Protein AF-X1TY17-F1 (afdb_monomer)

Sequence (144 aa):
PIELSKDEFKNLIGASKYQAHLNYFYGILVERFLILAVTEEIRKEKRVSGLNNDNGVVVDAYQRIYGATQFALLKQFRKERHYPQLRSISLSQLNEFTYWLFKYRIKGRDKSCVASDTKKALTKLHGLLKLKAKSLHFSPSESQ

Nearest PDB structures (foldseek):
  3k1s-assembly1_A  TM=2.821E-01  e=4.220E+00  Bacillus anthracis

Mean predicted aligned error: 7.1 Å

Foldseek 3Di:
DDDDDPVRVCVVCDVVVSVVVCLLVLQLQLLVLLLVLQLVVQCVVCVVVVNNDSPCSSQVSCCVQQVHGPLVLLVVVCVVVVHDPDPDDDPVRVSVSSSVVSVSSVVPDDPVVNVVSSVSSVVSVVVVVVVVVVVVVPDPDPDD

Radius of gyration: 18.68 Å; Cα contacts (8 Å, |Δi|>4): 80; chains: 1; bounding box: 44×49×46 Å

Solvent-accessible surface area (backbone atoms only — not comparable to full-atom values): 8155 Å² total; per-residue (Å²): 132,86,90,66,55,73,64,57,52,35,66,75,62,31,69,69,54,41,50,53,48,50,52,48,52,48,32,30,50,44,41,53,28,31,52,51,48,44,26,52,51,51,49,49,52,34,47,76,70,70,44,84,66,73,77,58,33,64,46,52,27,31,31,73,76,69,74,40,43,59,67,61,53,49,52,49,52,27,62,76,68,73,46,82,93,60,96,72,78,52,72,65,56,48,49,51,50,37,32,46,49,36,52,49,51,60,73,74,48,55,71,68,58,51,50,53,48,48,50,49,6,50,54,45,48,52,53,52,52,54,51,52,55,54,55,63,72,67,61,75,83,89,80,130

Structure (mmCIF, N/CA/C/O backbone):
data_AF-X1TY17-F1
#
_entry.id   AF-X1TY17-F1
#
loop_
_atom_site.group_PDB
_atom_site.id
_atom_site.type_symbol
_atom_site.label_atom_id
_atom_site.label_alt_id
_atom_site.label_comp_id
_atom_site.label_asym_id
_atom_site.label_entity_id
_atom_site.label_seq_id
_atom_site.pdbx_PDB_ins_code
_atom_site.Cartn_x
_atom_site.Cartn_y
_atom_site.Cartn_z
_atom_site.occupancy
_atom_site.B_iso_or_equiv
_atom_site.auth_seq_id
_atom_site.auth_comp_id
_atom_site.auth_asym_id
_atom_site.auth_atom_id
_atom_site.pdbx_PDB_model_num
ATOM 1 N N . PRO A 1 1 ? -6.082 17.604 18.163 1.00 52.56 1 PRO A N 1
ATOM 2 C CA . PRO A 1 1 ? -6.132 16.129 18.323 1.00 52.56 1 PRO A CA 1
ATOM 3 C C . PRO A 1 1 ? -5.980 15.792 19.803 1.00 52.56 1 PRO A C 1
ATOM 5 O O . PRO A 1 1 ? -5.154 16.427 20.444 1.00 52.56 1 PRO A O 1
ATOM 8 N N . ILE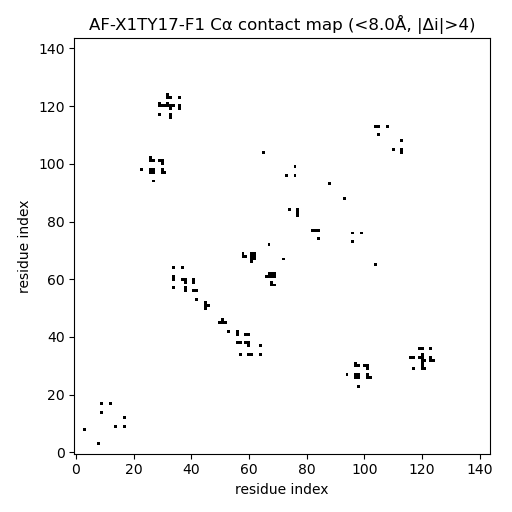 A 1 2 ? -6.793 14.886 20.348 1.00 60.75 2 ILE A N 1
ATOM 9 C CA . ILE A 1 2 ? -6.671 14.474 21.754 1.00 60.75 2 ILE A CA 1
ATOM 10 C C . ILE A 1 2 ? -5.529 13.460 21.825 1.00 60.75 2 ILE A C 1
ATOM 12 O O . ILE A 1 2 ? -5.557 12.458 21.106 1.00 60.75 2 ILE A O 1
ATOM 16 N N . GLU A 1 3 ? -4.514 13.738 22.636 1.00 63.31 3 GLU A N 1
ATOM 17 C CA . GLU A 1 3 ? -3.447 12.781 22.914 1.00 63.31 3 GLU A CA 1
ATOM 18 C C . GLU A 1 3 ? -3.989 11.730 23.884 1.00 63.31 3 GLU A C 1
ATOM 20 O O . GLU A 1 3 ? -4.181 11.996 25.064 1.00 63.31 3 GLU A O 1
ATOM 25 N N . LEU A 1 4 ? -4.312 10.552 23.353 1.00 74.81 4 LEU A N 1
ATOM 26 C CA . LEU A 1 4 ? -4.712 9.385 24.135 1.00 74.81 4 LEU A CA 1
ATOM 27 C C . LEU A 1 4 ? -3.562 8.386 24.147 1.00 74.81 4 LEU A C 1
ATOM 29 O O . LEU A 1 4 ? -2.950 8.123 23.103 1.00 74.81 4 LEU A O 1
ATOM 33 N N . SER A 1 5 ? -3.296 7.779 25.301 1.00 78.50 5 SER A N 1
ATOM 34 C CA . SER A 1 5 ? -2.386 6.639 25.355 1.00 78.50 5 SER A CA 1
ATOM 35 C C . SER A 1 5 ? -2.972 5.448 24.583 1.00 78.50 5 SER A C 1
ATOM 37 O O . SER A 1 5 ? -4.182 5.333 24.354 1.00 78.50 5 SER A O 1
ATOM 39 N N . LYS A 1 6 ? -2.105 4.523 24.154 1.00 73.94 6 LYS A N 1
ATOM 40 C CA . LYS A 1 6 ? -2.533 3.323 23.412 1.00 73.94 6 LYS A CA 1
ATOM 41 C C . LYS A 1 6 ? -3.513 2.470 24.219 1.00 73.94 6 LYS A C 1
ATOM 43 O O . LYS A 1 6 ? -4.443 1.913 23.635 1.00 73.94 6 LYS A O 1
ATOM 48 N N . ASP A 1 7 ? -3.298 2.383 25.528 1.00 77.56 7 ASP A N 1
ATOM 49 C CA . ASP A 1 7 ? -4.101 1.561 26.429 1.00 77.56 7 ASP A CA 1
ATOM 50 C C . ASP A 1 7 ? -5.469 2.195 26.690 1.00 77.56 7 ASP A C 1
ATOM 52 O O . ASP A 1 7 ? -6.483 1.504 26.611 1.00 77.56 7 ASP A O 1
ATOM 56 N N . GLU A 1 8 ? -5.532 3.517 26.865 1.00 80.12 8 GLU A N 1
ATOM 57 C CA . GLU A 1 8 ? -6.802 4.249 26.952 1.00 80.12 8 GLU A CA 1
ATOM 58 C C . GLU A 1 8 ? -7.611 4.113 25.662 1.00 80.12 8 GLU A C 1
ATOM 60 O O . GLU A 1 8 ? -8.794 3.776 25.701 1.00 80.12 8 GLU A O 1
ATOM 65 N N . PHE A 1 9 ? -6.974 4.288 24.500 1.00 80.50 9 PHE A N 1
ATOM 66 C CA . PHE A 1 9 ? -7.653 4.130 23.216 1.00 80.50 9 PHE A CA 1
ATOM 67 C C . PHE A 1 9 ? -8.196 2.707 23.025 1.00 80.50 9 PHE A C 1
ATOM 69 O O . PHE A 1 9 ? -9.340 2.529 22.601 1.00 80.50 9 PHE A O 1
ATOM 76 N N . LYS A 1 10 ? -7.405 1.685 23.377 1.00 81.75 10 LYS A N 1
ATOM 77 C CA . LYS A 1 10 ? -7.816 0.275 23.320 1.00 81.75 10 LYS A CA 1
ATOM 78 C C . LYS A 1 10 ? -8.994 -0.014 24.253 1.00 81.75 10 LYS A C 1
ATOM 80 O O . LYS A 1 10 ? -9.924 -0.706 23.837 1.00 81.75 10 LYS A O 1
ATOM 85 N N . ASN A 1 11 ? -8.969 0.516 25.475 1.00 85.00 11 ASN A N 1
ATOM 86 C CA . ASN A 1 11 ? -10.035 0.326 26.458 1.00 85.00 11 ASN A CA 1
ATOM 87 C C . ASN A 1 11 ? -11.342 1.001 26.017 1.00 85.00 11 ASN A C 1
ATOM 89 O O . ASN A 1 11 ? -12.408 0.413 26.176 1.00 85.00 11 ASN A O 1
ATOM 93 N N . LEU A 1 12 ? -11.265 2.177 25.386 1.00 85.94 12 LEU A N 1
ATOM 94 C CA . LEU A 1 12 ? -12.437 2.920 24.909 1.00 85.94 12 LEU A CA 1
ATOM 95 C C . LEU A 1 12 ? -13.161 2.240 23.738 1.00 85.94 12 LEU A C 1
ATOM 97 O O . LEU A 1 12 ? -14.389 2.245 23.684 1.00 85.94 12 LEU A O 1
ATOM 101 N N . ILE A 1 13 ? -12.428 1.663 22.781 1.00 84.19 13 ILE A N 1
ATOM 102 C CA . ILE A 1 13 ? -13.043 1.053 21.586 1.00 84.19 13 ILE A CA 1
ATOM 103 C C . ILE A 1 13 ? -13.271 -0.457 21.725 1.00 84.19 13 ILE A C 1
ATOM 105 O O . ILE A 1 13 ? -14.043 -1.040 20.959 1.00 84.19 13 ILE A O 1
ATOM 109 N N . GLY A 1 14 ? -12.613 -1.090 22.695 1.00 87.50 14 GLY A N 1
ATOM 110 C CA . GLY A 1 14 ? -12.646 -2.529 22.925 1.00 87.50 14 GLY A CA 1
ATOM 111 C C . GLY A 1 14 ? -11.694 -3.319 22.018 1.00 87.50 14 GLY A C 1
ATOM 112 O O . GLY A 1 14 ? -11.340 -2.910 20.908 1.00 87.50 14 GLY A O 1
ATOM 113 N N . ALA A 1 15 ? -11.297 -4.508 22.484 1.00 85.81 15 ALA A N 1
ATOM 114 C CA . ALA A 1 15 ? -10.248 -5.320 21.859 1.00 85.81 15 ALA A CA 1
ATOM 115 C C . ALA A 1 15 ? -10.521 -5.673 20.384 1.00 85.81 15 ALA A C 1
ATOM 117 O O . ALA A 1 15 ? -9.617 -5.586 19.554 1.00 85.81 15 ALA A O 1
ATOM 118 N N . SER A 1 16 ? -11.767 -6.015 20.037 1.00 84.94 16 SER A N 1
ATOM 119 C CA . SER A 1 16 ? -12.143 -6.387 18.665 1.00 84.94 16 SER A CA 1
ATOM 120 C C . SER A 1 16 ? -12.018 -5.211 17.683 1.00 84.94 16 SER A C 1
ATOM 122 O O . SER A 1 16 ? -11.377 -5.337 16.636 1.00 84.94 16 SER A O 1
ATOM 124 N N . LYS A 1 17 ? -12.552 -4.031 18.036 1.00 86.81 17 LYS A N 1
ATOM 125 C CA . LYS A 1 17 ? -12.446 -2.830 17.188 1.00 86.81 17 LYS A CA 1
ATOM 126 C C . LYS A 1 17 ? -11.003 -2.345 17.090 1.00 86.81 17 LYS A C 1
ATOM 128 O O . LYS A 1 17 ? -10.584 -1.909 16.020 1.00 86.81 17 LYS A O 1
ATOM 133 N N . TYR A 1 18 ? -10.230 -2.478 18.167 1.00 88.19 18 TYR A N 1
ATOM 134 C CA . TYR A 1 18 ? -8.804 -2.164 18.165 1.00 88.19 18 TYR A CA 1
ATOM 135 C C . TYR A 1 18 ? -8.014 -3.069 17.217 1.00 88.19 18 TYR A C 1
ATOM 137 O O . TYR A 1 18 ? -7.236 -2.571 16.406 1.00 88.19 18 TYR A O 1
ATOM 145 N N . GLN A 1 19 ? -8.265 -4.378 17.231 1.00 88.81 19 GLN A N 1
ATOM 146 C CA . GLN A 1 19 ? -7.633 -5.303 16.290 1.00 88.81 19 GLN A CA 1
ATOM 147 C C . GLN A 1 19 ? -8.000 -4.977 14.835 1.00 88.81 19 GLN A C 1
ATOM 149 O O . GLN A 1 19 ? -7.124 -4.934 13.972 1.00 88.81 19 GLN A O 1
ATOM 154 N N . ALA A 1 20 ? -9.275 -4.694 14.553 1.00 90.06 20 ALA A N 1
ATOM 155 C CA . ALA A 1 20 ? -9.710 -4.283 13.219 1.00 90.06 20 ALA A CA 1
ATOM 156 C C . ALA A 1 20 ? -9.030 -2.978 12.769 1.00 90.06 20 ALA A C 1
ATOM 158 O O . ALA A 1 20 ? -8.576 -2.878 11.627 1.00 90.06 20 ALA A O 1
ATOM 159 N N . HIS A 1 21 ? -8.902 -2.007 13.676 1.00 90.69 21 HIS A N 1
ATOM 160 C CA . HIS A 1 21 ? -8.193 -0.756 13.428 1.00 90.69 21 HIS A CA 1
ATOM 161 C C . HIS A 1 21 ? -6.708 -0.988 13.117 1.00 90.69 21 HIS A C 1
ATOM 163 O O . HIS A 1 21 ? -6.202 -0.458 12.129 1.00 90.69 21 HIS A O 1
ATOM 169 N N . LEU A 1 22 ? -6.020 -1.822 13.904 1.00 91.50 22 LEU A N 1
ATOM 170 C CA . LEU A 1 22 ? -4.621 -2.172 13.653 1.00 91.50 22 LEU A CA 1
ATOM 171 C C . LEU A 1 22 ? -4.442 -2.875 12.309 1.00 91.50 22 LEU A C 1
ATOM 173 O O . LEU A 1 22 ? -3.530 -2.527 11.565 1.00 91.50 22 LEU A O 1
ATOM 177 N N . ASN A 1 23 ? -5.329 -3.807 11.959 1.00 93.56 23 ASN A N 1
ATOM 178 C CA . ASN A 1 23 ? -5.288 -4.491 10.667 1.00 93.56 23 ASN A CA 1
ATOM 179 C C . ASN A 1 23 ? -5.483 -3.513 9.500 1.00 93.56 23 ASN A C 1
ATOM 181 O O . ASN A 1 23 ? -4.795 -3.610 8.482 1.00 93.56 23 ASN A O 1
ATOM 185 N N . TYR A 1 24 ? -6.405 -2.560 9.649 1.00 94.88 24 TYR A N 1
ATOM 186 C CA . TYR A 1 24 ? -6.640 -1.504 8.667 1.00 94.88 24 TYR A CA 1
ATOM 187 C C . TYR A 1 24 ? -5.407 -0.615 8.489 1.00 94.88 24 TYR A C 1
ATOM 189 O O . TYR A 1 24 ? -4.927 -0.423 7.370 1.00 94.88 24 TYR A O 1
ATOM 197 N N . PHE A 1 25 ? -4.855 -0.127 9.600 1.00 94.88 25 PHE A N 1
ATOM 198 C CA . PHE A 1 25 ? -3.675 0.727 9.596 1.00 94.88 25 PHE A CA 1
ATOM 199 C C . PHE A 1 25 ? -2.446 0.005 9.035 1.00 94.88 25 PHE A C 1
ATOM 201 O O . PHE A 1 25 ? -1.760 0.548 8.171 1.00 94.88 25 PHE A O 1
ATOM 208 N N . TYR A 1 26 ? -2.207 -1.238 9.462 1.00 95.50 26 TYR A N 1
ATOM 209 C CA . TYR A 1 26 ? -1.136 -2.088 8.947 1.00 95.50 26 TYR A CA 1
ATOM 210 C C . TYR A 1 26 ? -1.247 -2.267 7.433 1.00 95.50 26 TYR A C 1
ATOM 212 O O . TYR A 1 26 ? -0.276 -2.024 6.719 1.00 95.50 26 TYR A O 1
ATOM 220 N N . GLY A 1 27 ? -2.436 -2.624 6.936 1.00 96.44 27 GLY A N 1
ATOM 221 C CA . GLY A 1 27 ? -2.662 -2.818 5.507 1.00 96.44 27 GLY A CA 1
ATOM 222 C C . GLY A 1 27 ? -2.368 -1.557 4.697 1.00 96.44 27 GLY A C 1
ATOM 223 O O . GLY A 1 27 ? -1.647 -1.620 3.706 1.00 96.44 27 GLY A O 1
ATOM 224 N N . ILE A 1 28 ? -2.846 -0.394 5.154 1.00 97.12 28 ILE A N 1
ATOM 225 C CA . ILE A 1 28 ? -2.550 0.895 4.506 1.00 97.12 28 ILE A CA 1
ATOM 226 C C . ILE A 1 28 ? -1.051 1.172 4.489 1.00 97.12 28 ILE A C 1
ATOM 228 O O . ILE A 1 28 ? -0.505 1.590 3.468 1.00 97.12 28 ILE A O 1
ATOM 232 N N . LEU A 1 29 ? -0.398 0.987 5.633 1.00 96.75 29 LEU A N 1
ATOM 233 C CA . LEU A 1 29 ? 0.998 1.339 5.809 1.00 96.75 29 LEU A CA 1
ATOM 234 C C . LEU A 1 29 ? 1.882 0.475 4.908 1.00 96.75 29 LEU A C 1
ATOM 236 O O . LEU A 1 29 ? 2.658 1.013 4.119 1.00 96.75 29 LEU A O 1
ATOM 240 N N . VAL A 1 30 ? 1.703 -0.846 4.955 1.00 97.50 30 VAL A N 1
ATOM 241 C CA . VAL A 1 30 ? 2.419 -1.790 4.087 1.00 97.50 30 VAL A CA 1
ATOM 242 C C . VAL A 1 30 ? 2.218 -1.438 2.618 1.00 97.50 30 VAL A C 1
ATOM 244 O O . VAL A 1 30 ? 3.196 -1.355 1.879 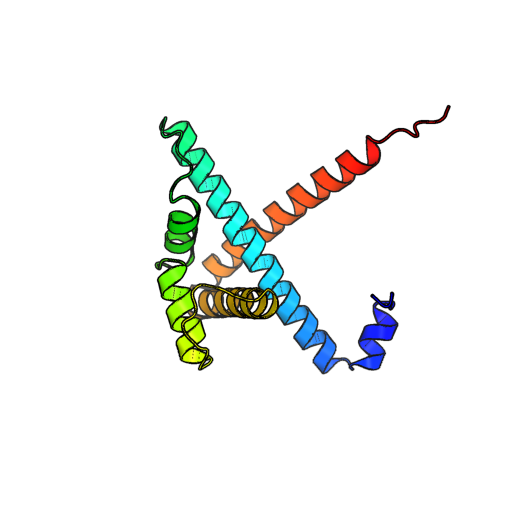1.00 97.50 30 VAL A O 1
ATOM 247 N N . GLU A 1 31 ? 0.986 -1.172 2.190 1.00 97.69 31 GLU A N 1
ATOM 248 C CA . GLU A 1 31 ? 0.712 -0.927 0.775 1.00 97.69 31 GLU A CA 1
ATOM 249 C C . GLU A 1 31 ? 1.347 0.379 0.274 1.00 97.69 31 GLU A C 1
ATOM 251 O O . GLU A 1 31 ? 1.928 0.417 -0.810 1.00 97.69 31 GLU A O 1
ATOM 256 N N . ARG A 1 32 ? 1.336 1.440 1.092 1.00 97.38 32 ARG A N 1
ATOM 257 C CA . ARG A 1 32 ? 2.018 2.705 0.764 1.00 97.38 32 ARG A CA 1
ATOM 258 C C . ARG A 1 32 ? 3.516 2.521 0.587 1.00 97.38 32 ARG A C 1
ATOM 260 O O . ARG A 1 32 ? 4.082 3.025 -0.383 1.00 97.38 32 ARG A O 1
ATOM 267 N N . PHE A 1 33 ? 4.161 1.818 1.517 1.00 98.06 33 PHE A N 1
ATOM 268 C CA . PHE A 1 33 ? 5.604 1.600 1.442 1.00 98.06 33 PHE A CA 1
ATOM 269 C C . PHE A 1 33 ? 5.989 0.619 0.338 1.00 98.06 33 PHE A C 1
ATOM 271 O O . PHE A 1 33 ? 7.065 0.777 -0.235 1.00 98.06 33 PHE A O 1
ATOM 278 N N . LEU A 1 34 ? 5.118 -0.330 -0.013 1.00 97.94 34 LEU A N 1
ATOM 279 C CA . LEU A 1 34 ? 5.307 -1.180 -1.185 1.00 97.94 34 LEU A CA 1
ATOM 280 C C . LEU A 1 34 ? 5.307 -0.351 -2.472 1.00 97.94 34 LEU A C 1
ATOM 282 O O . LEU A 1 34 ? 6.269 -0.415 -3.236 1.00 97.94 34 LEU A O 1
ATOM 286 N N . ILE A 1 35 ? 4.264 0.462 -2.684 1.00 97.50 35 ILE A N 1
ATOM 287 C CA . ILE A 1 35 ? 4.157 1.338 -3.859 1.00 97.50 35 ILE A CA 1
ATOM 288 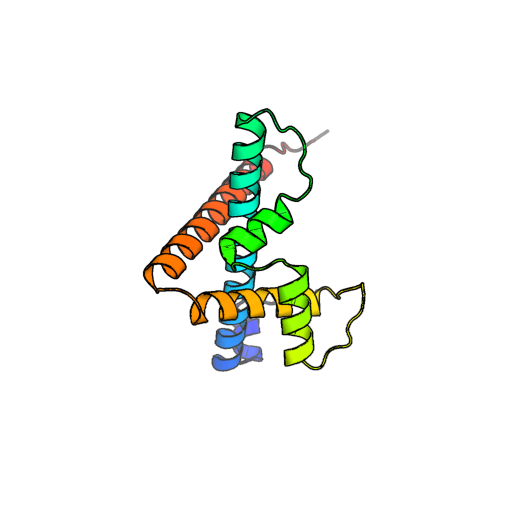C C . ILE A 1 35 ? 5.372 2.263 -3.936 1.00 97.50 35 ILE A C 1
ATOM 290 O O . ILE A 1 35 ? 5.975 2.390 -5.000 1.00 97.50 35 ILE A O 1
ATOM 294 N N . LEU A 1 36 ? 5.780 2.865 -2.814 1.00 97.38 36 LEU A N 1
ATOM 295 C CA . LEU A 1 36 ? 6.971 3.712 -2.756 1.00 97.38 36 LEU A CA 1
ATOM 296 C C . LEU A 1 36 ? 8.249 2.948 -3.131 1.00 97.38 36 LEU A C 1
ATOM 298 O O . LEU A 1 36 ? 9.031 3.440 -3.941 1.00 97.38 36 LEU A O 1
ATOM 302 N N . ALA A 1 37 ? 8.466 1.761 -2.559 1.00 97.81 37 ALA A N 1
ATOM 303 C CA . ALA A 1 37 ? 9.653 0.954 -2.829 1.00 97.81 37 ALA A CA 1
ATOM 304 C C . ALA A 1 37 ? 9.764 0.602 -4.318 1.00 97.81 37 ALA A C 1
ATOM 306 O O . ALA A 1 37 ? 10.813 0.807 -4.924 1.00 97.81 37 ALA A O 1
ATOM 307 N N . VAL A 1 38 ? 8.665 0.151 -4.923 1.00 97.25 38 VAL A N 1
ATOM 308 C CA . VAL A 1 38 ? 8.626 -0.212 -6.346 1.00 97.25 38 VAL A CA 1
ATOM 309 C C . VAL A 1 38 ? 8.763 1.017 -7.249 1.00 97.25 38 VAL A C 1
ATOM 311 O O . VAL A 1 38 ? 9.470 0.966 -8.252 1.00 97.25 38 VAL A O 1
ATOM 314 N N . THR A 1 39 ? 8.148 2.144 -6.881 1.00 96.81 39 THR A N 1
ATOM 315 C CA . THR A 1 39 ? 8.301 3.420 -7.604 1.00 96.81 39 THR A CA 1
ATOM 316 C C . THR A 1 39 ? 9.772 3.840 -7.647 1.00 96.81 39 THR A C 1
ATOM 318 O O . THR A 1 39 ? 10.278 4.236 -8.693 1.00 96.81 39 THR A O 1
ATOM 321 N N . GLU A 1 40 ? 10.496 3.728 -6.531 1.00 95.19 40 GLU A N 1
ATOM 322 C CA . GLU A 1 40 ? 11.924 4.051 -6.493 1.00 95.19 40 GLU A CA 1
ATOM 323 C C . GLU A 1 40 ? 12.799 3.061 -7.264 1.00 95.19 40 GLU A C 1
ATOM 325 O O . GLU A 1 40 ? 13.777 3.488 -7.873 1.00 95.19 40 GLU A O 1
ATOM 330 N N . GLU A 1 41 ? 12.473 1.766 -7.250 1.00 95.56 41 GLU A N 1
ATOM 331 C CA . GLU A 1 41 ? 13.149 0.758 -8.079 1.00 95.56 41 GLU A CA 1
ATOM 332 C C . GLU A 1 41 ? 13.038 1.125 -9.564 1.00 95.56 41 GLU A C 1
ATOM 334 O O . GLU A 1 41 ? 14.057 1.286 -10.230 1.00 95.56 41 GLU A O 1
ATOM 339 N N . ILE A 1 42 ? 11.823 1.397 -10.049 1.00 95.12 42 ILE A N 1
ATOM 340 C CA . ILE A 1 42 ? 11.576 1.799 -11.444 1.00 95.12 42 ILE A CA 1
ATOM 341 C C . ILE A 1 42 ? 12.296 3.107 -11.777 1.00 95.12 42 ILE A C 1
ATOM 343 O O . ILE A 1 42 ? 12.888 3.251 -12.846 1.00 95.12 42 ILE A O 1
ATOM 347 N N . ARG A 1 43 ? 12.283 4.075 -10.856 1.00 93.62 43 ARG A N 1
ATOM 348 C CA . ARG A 1 43 ? 12.998 5.342 -11.043 1.00 93.62 43 ARG A CA 1
ATOM 349 C C . ARG A 1 43 ? 14.504 5.127 -11.187 1.00 93.62 43 ARG A C 1
ATOM 351 O O . ARG A 1 43 ? 15.136 5.784 -12.009 1.00 93.62 43 ARG A O 1
ATOM 358 N N . LYS A 1 44 ? 15.087 4.220 -10.396 1.00 92.50 44 LYS A N 1
ATOM 359 C CA . LYS A 1 44 ? 16.508 3.852 -10.497 1.00 92.50 44 LYS A CA 1
ATOM 360 C C . LYS A 1 44 ? 16.804 3.144 -11.816 1.00 92.50 44 LYS A C 1
ATOM 362 O O . LYS A 1 44 ? 17.769 3.519 -12.470 1.00 92.50 44 LYS A O 1
ATOM 367 N N . GLU A 1 45 ? 15.965 2.194 -12.223 1.00 92.56 45 GLU A N 1
ATOM 368 C CA . GLU A 1 45 ? 16.082 1.494 -13.510 1.00 92.56 45 GLU A CA 1
ATOM 369 C C . GLU A 1 45 ? 16.095 2.489 -14.683 1.00 92.56 45 GLU A C 1
ATOM 371 O O . GLU A 1 45 ? 17.033 2.486 -15.477 1.00 92.56 45 GLU A O 1
ATOM 376 N N . LYS A 1 46 ? 15.128 3.418 -14.739 1.00 91.31 46 LYS A N 1
ATOM 377 C CA . LYS A 1 46 ? 15.062 4.448 -15.793 1.00 91.31 46 LYS A CA 1
ATOM 378 C C . LYS A 1 46 ? 16.307 5.334 -15.835 1.00 91.31 46 LYS A C 1
ATOM 380 O O . LYS A 1 46 ? 16.844 5.572 -16.915 1.00 91.31 46 LYS A O 1
ATOM 385 N N . ARG A 1 47 ? 16.801 5.771 -14.670 1.00 89.00 47 ARG A N 1
ATOM 386 C CA . ARG A 1 47 ? 18.029 6.579 -14.572 1.00 89.00 47 ARG A CA 1
ATOM 387 C C . ARG A 1 47 ? 19.253 5.837 -15.099 1.00 89.00 47 ARG A C 1
ATOM 389 O O . ARG A 1 47 ? 20.047 6.433 -15.817 1.00 89.00 47 ARG A O 1
ATOM 396 N N . VAL A 1 48 ? 19.396 4.550 -14.776 1.00 90.44 48 VAL A N 1
ATOM 397 C CA . VAL A 1 48 ? 20.497 3.718 -15.294 1.00 90.44 48 VAL A CA 1
ATOM 398 C C . VAL A 1 48 ? 20.397 3.559 -16.816 1.00 90.44 48 VAL A C 1
ATOM 400 O O . VAL A 1 48 ? 21.416 3.560 -17.495 1.00 90.44 48 VAL A O 1
ATOM 403 N N . SER A 1 49 ? 19.184 3.507 -17.369 1.00 87.00 49 SER A N 1
ATOM 404 C CA . SER A 1 49 ? 18.940 3.469 -18.818 1.00 87.00 49 SER A CA 1
ATOM 405 C C . SER A 1 49 ? 19.036 4.834 -19.525 1.00 87.00 49 SER A C 1
ATOM 407 O O . SER A 1 49 ? 18.679 4.928 -20.696 1.00 87.00 49 SER A O 1
ATOM 409 N N . GLY A 1 50 ? 19.470 5.903 -18.845 1.00 85.69 50 GLY A N 1
ATOM 410 C CA . GLY A 1 50 ? 19.579 7.252 -19.423 1.00 85.69 50 GLY A CA 1
ATOM 411 C C . GLY A 1 50 ? 18.239 7.970 -19.641 1.00 85.69 50 GLY A C 1
ATOM 412 O O . GLY A 1 50 ? 18.202 9.080 -20.173 1.00 85.69 50 GLY A O 1
ATOM 413 N N . LEU A 1 51 ? 17.125 7.374 -19.206 1.00 82.81 51 LEU A N 1
ATOM 414 C CA . LEU A 1 51 ? 15.798 7.979 -19.246 1.00 82.81 51 LEU A CA 1
ATOM 415 C C . LEU A 1 51 ? 15.612 8.834 -17.989 1.00 82.81 51 LEU A C 1
ATOM 417 O O . LEU A 1 51 ? 15.182 8.359 -16.941 1.00 82.81 51 LEU A O 1
ATOM 421 N N . ASN A 1 52 ? 15.919 10.125 -18.099 1.00 75.00 52 ASN A N 1
ATOM 422 C CA . ASN A 1 52 ? 15.844 11.066 -16.973 1.00 75.00 52 ASN A CA 1
ATOM 423 C C . ASN A 1 52 ? 14.424 11.552 -16.645 1.00 75.00 52 ASN A C 1
ATOM 425 O O . ASN A 1 52 ? 14.252 12.424 -15.795 1.00 75.00 52 ASN A O 1
ATOM 429 N N . ASN A 1 53 ? 13.401 11.015 -17.312 1.00 79.38 53 ASN A N 1
ATOM 430 C CA . ASN A 1 53 ? 12.029 11.439 -17.100 1.00 79.38 53 ASN A CA 1
ATOM 431 C C . ASN A 1 53 ? 11.319 10.567 -16.053 1.00 79.38 53 ASN A C 1
ATOM 433 O O . ASN A 1 53 ? 11.193 9.352 -16.212 1.00 79.38 53 ASN A O 1
ATOM 437 N N . ASP A 1 54 ? 10.785 11.214 -15.020 1.00 80.81 54 ASP A N 1
ATOM 438 C CA . ASP A 1 54 ? 9.974 10.577 -13.981 1.00 80.81 54 ASP A CA 1
ATOM 439 C C . ASP A 1 54 ? 8.509 10.359 -14.405 1.00 80.81 54 ASP A C 1
ATOM 441 O O . ASP A 1 54 ? 7.714 9.777 -13.656 1.00 80.81 54 ASP A O 1
ATOM 445 N N . ASN A 1 55 ? 8.136 10.786 -15.616 1.00 83.06 55 ASN A N 1
ATOM 446 C CA . ASN A 1 55 ? 6.800 10.570 -16.152 1.00 83.06 55 ASN A CA 1
ATOM 447 C C . ASN A 1 55 ? 6.459 9.074 -16.178 1.00 83.06 55 ASN A C 1
ATOM 449 O O . ASN A 1 55 ? 7.225 8.222 -16.640 1.00 83.06 55 ASN A O 1
ATOM 453 N N . GLY A 1 56 ? 5.275 8.758 -15.657 1.00 86.75 56 GLY A N 1
ATOM 454 C CA . GLY A 1 56 ? 4.726 7.407 -15.670 1.00 86.75 56 GLY A CA 1
ATOM 455 C C . GLY A 1 56 ? 5.306 6.444 -14.634 1.00 86.75 56 GLY A C 1
ATOM 456 O O . GLY A 1 56 ? 4.741 5.372 -14.488 1.00 86.75 56 GLY A O 1
ATOM 457 N N . VAL A 1 57 ? 6.332 6.799 -13.844 1.00 93.25 57 VAL A N 1
ATOM 458 C CA . VAL A 1 57 ? 6.944 5.865 -12.864 1.00 93.25 57 VAL A CA 1
ATOM 459 C C . VAL A 1 57 ? 5.912 5.300 -11.878 1.00 93.25 57 VAL A C 1
ATOM 461 O O . VAL A 1 57 ? 5.943 4.119 -11.545 1.00 93.25 57 VAL A O 1
ATOM 464 N N . VAL A 1 58 ? 4.955 6.125 -11.443 1.00 92.62 58 VAL A N 1
ATOM 465 C CA . VAL A 1 58 ? 3.857 5.670 -10.576 1.00 92.62 58 VAL A CA 1
ATOM 466 C C . VAL A 1 58 ? 2.919 4.726 -11.329 1.00 92.62 58 VAL A C 1
ATOM 468 O O . VAL A 1 58 ? 2.532 3.695 -10.790 1.00 92.62 58 VAL A O 1
ATOM 471 N N . VAL A 1 59 ? 2.573 5.036 -12.580 1.00 93.94 59 VAL A N 1
ATOM 472 C CA . VAL A 1 59 ? 1.724 4.165 -13.411 1.00 93.94 59 VAL A CA 1
ATOM 473 C C . VAL A 1 59 ? 2.396 2.804 -13.606 1.00 93.94 59 VAL A C 1
ATOM 475 O O . VAL A 1 59 ? 1.751 1.777 -13.395 1.00 93.94 59 VAL A O 1
ATOM 478 N N . ASP A 1 60 ? 3.697 2.805 -13.893 1.00 94.50 60 ASP A N 1
ATOM 479 C CA . ASP A 1 60 ? 4.526 1.609 -14.042 1.00 94.50 60 ASP A CA 1
ATOM 480 C C . ASP A 1 60 ? 4.577 0.799 -12.736 1.00 94.50 60 ASP A C 1
ATOM 482 O O . ASP A 1 60 ? 4.498 -0.430 -12.761 1.00 94.50 60 ASP A O 1
ATOM 486 N N . ALA A 1 61 ? 4.646 1.466 -11.577 1.00 96.56 61 ALA A N 1
ATOM 487 C CA . ALA A 1 61 ? 4.624 0.802 -10.274 1.00 96.56 61 ALA A CA 1
ATOM 488 C C . ALA A 1 61 ? 3.292 0.083 -10.021 1.00 96.56 61 ALA A C 1
ATOM 490 O O . ALA A 1 61 ? 3.288 -1.081 -9.620 1.00 96.56 61 ALA A O 1
ATOM 491 N N . TYR A 1 62 ? 2.163 0.737 -10.306 1.00 96.62 62 TYR A N 1
ATOM 492 C CA . TYR A 1 62 ? 0.843 0.109 -10.203 1.00 96.62 62 TYR A CA 1
ATOM 493 C C . TYR A 1 62 ? 0.703 -1.067 -11.176 1.00 96.62 62 TYR A C 1
ATOM 495 O O . TYR A 1 62 ? 0.243 -2.138 -10.777 1.00 96.62 62 TYR A O 1
ATOM 503 N N . GLN A 1 63 ? 1.180 -0.911 -12.414 1.00 95.62 63 GLN A N 1
ATOM 504 C CA . GLN A 1 63 ? 1.182 -1.990 -13.397 1.00 95.62 63 GLN A CA 1
ATOM 505 C C . GLN A 1 63 ? 2.030 -3.182 -12.923 1.00 95.62 63 GLN A C 1
ATOM 507 O O . GLN A 1 63 ? 1.589 -4.324 -13.024 1.00 95.62 63 GLN A O 1
ATOM 512 N N . ARG A 1 64 ? 3.209 -2.939 -12.337 1.00 94.94 64 ARG A N 1
ATOM 513 C CA . ARG A 1 64 ? 4.106 -3.985 -11.816 1.00 94.94 64 ARG A CA 1
ATOM 514 C C . ARG A 1 64 ? 3.527 -4.708 -10.591 1.00 94.94 64 ARG A C 1
ATOM 516 O O . ARG A 1 64 ? 3.666 -5.927 -10.477 1.00 94.94 64 ARG A O 1
ATOM 523 N N . ILE A 1 65 ? 2.868 -3.985 -9.680 1.00 95.12 65 ILE A N 1
ATOM 524 C CA . ILE A 1 65 ? 2.316 -4.555 -8.436 1.00 95.12 65 ILE A CA 1
ATOM 525 C C . ILE A 1 65 ? 0.967 -5.249 -8.670 1.00 95.12 65 ILE A C 1
ATOM 527 O O . ILE A 1 65 ? 0.733 -6.323 -8.114 1.00 95.12 65 ILE A O 1
ATOM 531 N N . TYR A 1 66 ? 0.084 -4.684 -9.491 1.00 94.94 66 TYR A N 1
ATOM 532 C CA . TYR A 1 66 ? -1.304 -5.151 -9.600 1.00 94.94 66 TYR A CA 1
ATOM 533 C C . TYR A 1 66 ? -1.689 -5.665 -10.988 1.00 94.94 66 TYR A C 1
ATOM 535 O O . TYR A 1 66 ? -2.789 -6.190 -11.142 1.00 94.94 66 TYR A O 1
ATOM 543 N N . GLY A 1 67 ? -0.833 -5.491 -12.000 1.00 94.38 67 GLY A N 1
ATOM 544 C CA . GLY A 1 67 ? -1.173 -5.794 -13.393 1.00 94.38 67 GLY A CA 1
ATOM 545 C C . GLY A 1 67 ? -2.156 -4.799 -14.020 1.00 94.38 67 GLY A C 1
ATOM 546 O O . GLY A 1 67 ? -2.664 -5.054 -15.109 1.00 94.38 67 GLY A O 1
ATOM 547 N N . ALA A 1 68 ? -2.433 -3.676 -13.351 1.00 95.19 68 ALA A N 1
ATOM 548 C CA . ALA A 1 68 ? -3.385 -2.668 -13.800 1.00 95.19 68 ALA A CA 1
ATOM 549 C C . ALA A 1 68 ? -2.951 -1.259 -13.382 1.00 95.19 68 ALA A C 1
ATOM 551 O O . ALA A 1 68 ? -2.242 -1.069 -12.392 1.00 95.19 68 ALA A O 1
ATOM 552 N N . THR A 1 69 ? -3.434 -0.250 -14.106 1.00 94.75 69 THR A N 1
ATOM 553 C CA . THR A 1 69 ? -3.157 1.154 -13.787 1.00 94.75 69 THR A CA 1
ATOM 554 C C . THR A 1 69 ? -3.911 1.611 -12.536 1.00 94.75 69 THR A C 1
ATOM 556 O O . THR A 1 69 ? -5.001 1.122 -12.224 1.00 94.75 69 THR A O 1
ATOM 559 N N . GLN A 1 70 ? -3.375 2.627 -11.848 1.00 94.50 70 GLN A N 1
ATOM 560 C CA . GLN A 1 70 ? -4.040 3.246 -10.695 1.00 94.50 70 GLN A CA 1
ATOM 561 C C . GLN A 1 70 ? -5.468 3.701 -11.027 1.00 94.50 70 GLN A C 1
ATOM 563 O O . GLN A 1 70 ? -6.377 3.518 -10.221 1.00 94.50 70 GLN A O 1
ATOM 568 N N . PHE A 1 71 ? -5.677 4.270 -12.218 1.00 92.75 71 PHE A N 1
ATOM 569 C CA . PHE A 1 71 ? -6.990 4.739 -12.656 1.00 92.75 71 PHE A CA 1
ATOM 570 C C . PHE A 1 71 ? -7.995 3.590 -12.810 1.00 92.75 71 PHE A C 1
ATOM 572 O O . PHE A 1 71 ? -9.128 3.703 -12.341 1.00 92.75 71 PHE A O 1
ATOM 579 N N . ALA A 1 72 ? -7.584 2.474 -13.421 1.00 94.81 72 ALA A N 1
ATOM 580 C CA . ALA A 1 72 ? -8.441 1.301 -13.579 1.00 94.81 72 ALA A CA 1
ATOM 581 C C . ALA A 1 72 ? -8.847 0.714 -12.217 1.00 94.81 72 ALA A C 1
ATOM 583 O O . ALA A 1 72 ? -10.031 0.471 -11.973 1.00 94.81 72 ALA A O 1
ATOM 584 N N . LEU A 1 73 ? -7.884 0.582 -11.302 1.00 95.62 73 LEU A N 1
ATOM 585 C CA . LEU A 1 73 ? -8.118 0.088 -9.943 1.00 95.62 73 LEU A CA 1
ATOM 586 C C . LEU A 1 73 ? -9.014 1.033 -9.137 1.00 95.62 73 LEU A C 1
ATOM 588 O O . LEU A 1 73 ? -9.922 0.584 -8.443 1.00 95.62 73 LEU A O 1
ATOM 592 N N . LEU A 1 74 ? -8.815 2.347 -9.260 1.00 94.56 74 LEU A N 1
ATOM 593 C CA . LEU A 1 74 ? -9.654 3.335 -8.585 1.00 94.56 74 LEU A CA 1
ATOM 594 C C . LEU A 1 74 ? -11.096 3.303 -9.108 1.00 94.56 74 LEU A C 1
ATOM 596 O O . LEU A 1 74 ? -12.044 3.387 -8.323 1.00 94.56 74 LEU A O 1
ATOM 600 N N . LYS A 1 75 ? -11.275 3.142 -10.425 1.00 94.19 75 LYS A N 1
ATOM 601 C CA . LYS A 1 75 ? -12.594 2.982 -11.047 1.00 94.19 75 LYS A CA 1
ATOM 602 C C . LYS A 1 75 ? -13.304 1.741 -10.507 1.00 94.19 75 LYS A C 1
ATOM 604 O O . LYS A 1 75 ? -14.485 1.833 -10.163 1.00 94.19 75 LYS A O 1
ATOM 609 N N . GLN A 1 76 ? -12.589 0.619 -10.391 1.00 94.88 76 GLN A N 1
ATOM 610 C CA . GLN A 1 76 ? -13.109 -0.619 -9.811 1.00 94.88 76 GLN A CA 1
ATOM 611 C C . GLN A 1 76 ? -13.488 -0.442 -8.335 1.00 94.88 76 GLN A C 1
ATOM 613 O O . GLN A 1 76 ? -14.627 -0.721 -7.971 1.00 94.88 76 GLN A O 1
ATOM 618 N N . PHE A 1 77 ? -12.592 0.108 -7.512 1.00 95.25 77 PHE A N 1
ATOM 619 C CA . PHE A 1 77 ? -12.855 0.396 -6.099 1.00 95.25 77 PHE A CA 1
ATOM 620 C C . PHE A 1 77 ? -14.124 1.233 -5.905 1.00 95.25 77 PHE A C 1
ATOM 622 O O . PHE A 1 77 ? -14.985 0.899 -5.092 1.00 95.25 77 PHE A O 1
ATOM 629 N N . ARG A 1 78 ? -14.277 2.310 -6.681 1.00 93.62 78 ARG A N 1
ATOM 630 C CA . ARG A 1 78 ? -15.462 3.171 -6.600 1.00 93.62 78 ARG A CA 1
ATOM 631 C C . ARG A 1 78 ? -16.732 2.461 -7.049 1.00 93.62 78 ARG A C 1
ATOM 633 O O . ARG A 1 78 ? -17.773 2.680 -6.440 1.00 93.62 78 ARG A O 1
ATOM 640 N N . LYS A 1 79 ? -16.650 1.598 -8.067 1.00 93.81 79 LYS A N 1
ATOM 641 C CA . LYS A 1 79 ? -17.782 0.770 -8.506 1.00 93.81 79 LYS A CA 1
ATOM 642 C C . LYS A 1 79 ? -18.225 -0.186 -7.394 1.00 93.81 79 LYS A C 1
ATOM 644 O O . LYS A 1 79 ? -19.414 -0.264 -7.120 1.00 93.81 79 LYS A O 1
ATOM 649 N N . GLU A 1 80 ? -17.282 -0.854 -6.731 1.00 94.00 80 GLU A N 1
ATOM 650 C CA . GLU A 1 80 ? -17.560 -1.781 -5.622 1.00 94.00 80 GLU A CA 1
ATOM 651 C C . GLU A 1 80 ? -18.111 -1.082 -4.370 1.00 94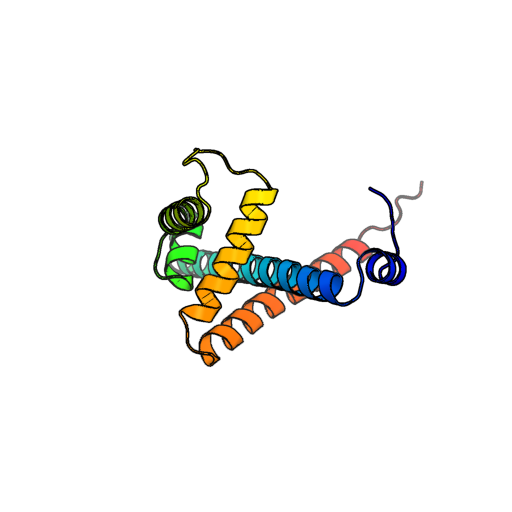.00 80 GLU A C 1
ATOM 653 O O . GLU A 1 80 ? -18.868 -1.676 -3.609 1.00 94.00 80 GLU A O 1
ATOM 658 N N . ARG A 1 81 ? -17.732 0.179 -4.135 1.00 89.44 81 ARG A N 1
ATOM 659 C CA . ARG A 1 81 ? -18.193 0.981 -2.990 1.00 89.44 81 ARG A CA 1
ATOM 660 C C . ARG A 1 81 ? -19.395 1.873 -3.289 1.00 89.44 81 ARG A C 1
ATOM 662 O O . ARG A 1 81 ? -19.823 2.603 -2.402 1.00 89.44 81 ARG A O 1
ATOM 669 N N . HIS A 1 82 ? -19.915 1.834 -4.515 1.00 90.06 82 HIS A N 1
ATOM 670 C CA . HIS A 1 82 ? -20.970 2.731 -4.994 1.00 90.06 82 HIS A CA 1
ATOM 671 C C . HIS A 1 82 ? -20.631 4.227 -4.827 1.00 90.06 82 HIS A C 1
ATOM 673 O O . HIS A 1 82 ? -21.510 5.057 -4.608 1.00 90.06 82 HIS A O 1
ATOM 679 N N . TYR A 1 83 ? -19.349 4.590 -4.948 1.00 88.06 83 TYR A N 1
ATOM 680 C CA . TYR A 1 83 ? -18.917 5.986 -4.896 1.00 88.06 83 TYR A CA 1
ATOM 681 C C . TYR A 1 83 ? -19.051 6.687 -6.257 1.00 88.06 83 TYR A C 1
ATOM 683 O O . TYR A 1 83 ? -18.789 6.070 -7.297 1.00 88.06 83 TYR A O 1
ATOM 691 N N . PRO A 1 84 ? -19.359 8.000 -6.273 1.00 83.75 84 PRO A N 1
ATOM 692 C CA . PRO A 1 84 ? -19.336 8.796 -7.494 1.00 83.75 84 PRO A CA 1
ATOM 693 C C . PRO A 1 84 ? -17.950 8.810 -8.155 1.00 83.75 84 PRO A C 1
ATOM 695 O O . PRO A 1 84 ? -16.909 8.871 -7.493 1.00 83.75 84 PRO A O 1
ATOM 698 N N . GLN A 1 85 ? -17.923 8.793 -9.488 1.00 83.81 85 GLN A N 1
ATOM 699 C CA . GLN A 1 85 ? -16.689 8.796 -10.280 1.00 83.81 85 GLN A CA 1
ATOM 700 C C . GLN A 1 85 ? -16.154 10.224 -10.469 1.00 83.81 85 GLN A C 1
ATOM 702 O O . GLN A 1 85 ? -16.188 10.784 -11.560 1.00 83.81 85 GLN A O 1
ATOM 707 N N . LEU A 1 86 ? -15.672 10.827 -9.380 1.00 85.25 86 LEU A N 1
ATOM 708 C CA . LEU A 1 86 ? -15.149 12.199 -9.365 1.00 85.25 86 LEU A CA 1
ATOM 709 C C . LEU A 1 86 ? -13.662 12.267 -9.740 1.00 85.25 86 LEU A C 1
ATOM 711 O O . LEU A 1 86 ? -12.915 11.303 -9.575 1.00 85.25 86 LEU A O 1
ATOM 715 N N . ARG A 1 87 ? -13.185 13.431 -10.193 1.00 80.00 87 ARG A N 1
ATOM 716 C CA . ARG A 1 87 ? -11.742 13.645 -10.432 1.00 80.00 87 ARG A CA 1
ATOM 717 C C . ARG A 1 87 ? -10.934 13.767 -9.136 1.00 80.00 87 ARG A C 1
ATOM 719 O O . ARG A 1 87 ? -9.762 13.413 -9.125 1.00 80.00 87 ARG A O 1
ATOM 726 N N . SER A 1 88 ? -11.555 14.227 -8.053 1.00 86.62 88 SER A N 1
ATOM 727 C CA . SER A 1 88 ? -10.938 14.351 -6.730 1.00 86.62 88 SER A CA 1
ATOM 728 C C . SER A 1 88 ? -11.192 13.117 -5.856 1.00 86.62 88 SER A C 1
ATOM 730 O O . SER A 1 88 ? -12.121 12.339 -6.090 1.00 86.62 88 SER A O 1
ATOM 732 N N . ILE A 1 89 ? -10.345 12.928 -4.844 1.00 87.88 89 ILE A N 1
ATOM 733 C CA . ILE A 1 89 ? -10.475 11.887 -3.822 1.00 87.88 89 ILE A CA 1
ATOM 734 C C . ILE A 1 89 ? -10.173 12.505 -2.455 1.00 87.88 89 ILE A C 1
ATOM 736 O O . ILE A 1 89 ? -9.200 13.246 -2.315 1.00 87.88 89 ILE A O 1
ATOM 740 N N . SER A 1 90 ? -11.012 12.239 -1.452 1.00 90.56 90 SER A N 1
ATOM 741 C CA . SER A 1 90 ? -10.737 12.698 -0.086 1.00 90.56 90 SER A CA 1
ATOM 742 C C . SER A 1 90 ? -9.632 11.859 0.563 1.00 90.56 90 SER A C 1
ATOM 744 O O . SER A 1 90 ? -9.379 10.724 0.156 1.00 90.56 90 SER A O 1
ATOM 746 N N . LEU A 1 91 ? -8.992 12.372 1.618 1.00 90.75 91 LEU A N 1
ATOM 747 C CA . LEU A 1 91 ? -7.963 11.613 2.339 1.00 90.75 91 LEU A CA 1
ATOM 748 C C . LEU A 1 91 ? -8.512 10.300 2.931 1.00 90.75 91 LEU A C 1
ATOM 750 O O . LEU A 1 91 ? -7.822 9.281 2.900 1.00 90.75 91 LEU A O 1
ATOM 754 N N . SER A 1 92 ? -9.761 10.301 3.417 1.00 90.81 92 SER A N 1
ATOM 755 C CA . SER A 1 92 ? -10.426 9.078 3.896 1.00 90.81 92 SER A CA 1
ATOM 756 C C . SER A 1 92 ? -10.602 8.069 2.769 1.00 90.81 92 SER A C 1
ATOM 758 O O . SER A 1 92 ? -10.161 6.930 2.890 1.00 90.81 92 SER A O 1
ATOM 760 N N . GLN A 1 93 ? -11.148 8.506 1.631 1.00 91.88 93 GLN A N 1
ATOM 761 C CA . GLN A 1 93 ? -11.340 7.639 0.469 1.00 91.88 93 GLN A CA 1
ATOM 762 C C . GLN A 1 93 ? -10.008 7.113 -0.072 1.00 91.88 93 GLN A C 1
ATOM 764 O O . GLN A 1 93 ? -9.939 5.974 -0.523 1.00 91.88 93 GLN A O 1
ATOM 769 N N . LEU A 1 94 ? -8.935 7.905 0.002 1.00 94.38 94 LEU A N 1
ATOM 770 C CA . LEU A 1 94 ? -7.595 7.462 -0.368 1.00 94.38 94 LEU A CA 1
ATOM 771 C C . LEU A 1 94 ? -7.069 6.387 0.592 1.00 94.38 94 LEU A C 1
ATOM 773 O O . LEU A 1 94 ? -6.486 5.405 0.136 1.00 94.38 94 LEU A O 1
ATOM 777 N N . ASN A 1 95 ? -7.283 6.533 1.904 1.00 95.75 95 ASN A N 1
ATOM 778 C CA . ASN A 1 95 ? -6.947 5.498 2.889 1.00 95.75 95 ASN A CA 1
ATOM 779 C C . ASN A 1 95 ? -7.738 4.208 2.621 1.00 95.75 95 ASN A C 1
ATOM 781 O O . ASN A 1 95 ? -7.157 3.125 2.581 1.00 95.75 95 ASN A O 1
ATOM 785 N N . GLU A 1 96 ? -9.039 4.326 2.361 1.00 96.00 96 GLU A N 1
ATOM 786 C CA . GLU A 1 96 ? -9.909 3.189 2.060 1.00 96.00 96 GLU A CA 1
ATOM 787 C C . GLU A 1 96 ? -9.521 2.489 0.758 1.00 96.00 96 GLU A C 1
ATOM 789 O O . GLU A 1 96 ? -9.474 1.259 0.715 1.00 96.00 96 GLU A O 1
ATOM 794 N N . PHE A 1 97 ? -9.197 3.261 -0.283 1.00 96.69 97 PHE A N 1
ATOM 795 C CA . PHE A 1 97 ? -8.671 2.748 -1.544 1.00 96.69 97 PHE A CA 1
ATOM 796 C C . PHE A 1 97 ? -7.348 2.011 -1.324 1.00 96.69 97 PHE A C 1
ATOM 798 O O . PHE A 1 97 ? -7.170 0.898 -1.807 1.00 96.69 97 PHE A O 1
ATOM 805 N N . THR A 1 98 ? -6.444 2.583 -0.526 1.00 97.44 98 THR A N 1
ATOM 806 C CA . THR A 1 98 ? -5.158 1.954 -0.193 1.00 97.44 98 THR A CA 1
ATOM 807 C C . THR A 1 98 ? -5.361 0.622 0.537 1.00 97.44 98 THR A C 1
ATOM 809 O O . THR A 1 98 ? -4.739 -0.383 0.201 1.00 97.44 98 THR A O 1
ATOM 812 N N . TYR A 1 99 ? -6.272 0.574 1.511 1.00 97.62 99 TYR A N 1
ATOM 813 C CA . TYR A 1 99 ? -6.607 -0.674 2.195 1.00 97.62 99 TYR A CA 1
ATOM 814 C C . TYR A 1 99 ? 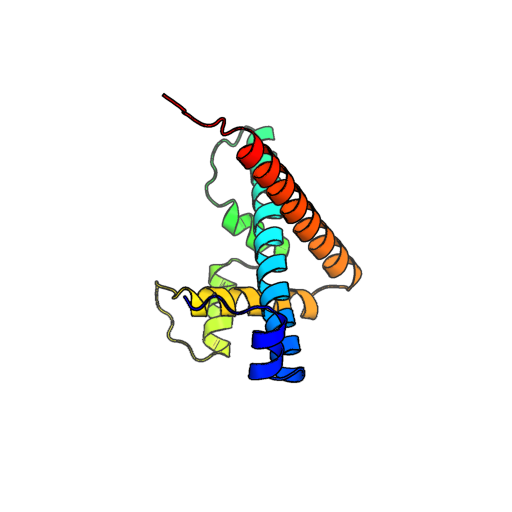-7.304 -1.683 1.269 1.00 97.62 99 TYR A C 1
ATOM 816 O O . TYR A 1 99 ? -7.130 -2.896 1.398 1.00 97.62 99 TYR A O 1
ATOM 824 N N . TRP A 1 100 ? -8.104 -1.201 0.317 1.00 97.38 100 TRP A N 1
ATOM 825 C CA . TRP A 1 100 ? -8.694 -2.045 -0.714 1.00 97.38 100 TRP A CA 1
ATOM 826 C C . TRP A 1 100 ? -7.618 -2.673 -1.607 1.00 97.38 100 TRP A C 1
ATOM 828 O O . TRP A 1 100 ? -7.685 -3.880 -1.824 1.00 97.38 100 TRP A O 1
ATOM 838 N N . LEU A 1 101 ? -6.588 -1.922 -2.018 1.00 97.06 101 LEU A N 1
ATOM 839 C CA . LEU A 1 101 ? -5.438 -2.449 -2.769 1.00 97.06 101 LEU A CA 1
ATOM 840 C C . LEU A 1 101 ? -4.695 -3.543 -1.995 1.00 97.06 101 LEU A C 1
ATOM 842 O O . LEU A 1 101 ? -4.400 -4.594 -2.558 1.00 97.06 101 LEU A O 1
ATOM 846 N N . PHE A 1 102 ? -4.477 -3.349 -0.692 1.00 96.69 102 PHE A N 1
ATOM 847 C CA . PHE A 1 102 ? -3.890 -4.377 0.173 1.00 96.69 102 PHE A CA 1
ATOM 848 C C . PHE A 1 102 ? -4.699 -5.683 0.136 1.00 96.69 102 PHE A C 1
ATOM 850 O O . PHE A 1 102 ? -4.151 -6.766 -0.075 1.00 96.69 102 PHE A O 1
ATOM 857 N N . LYS A 1 103 ? -6.029 -5.591 0.275 1.00 95.12 103 LYS A N 1
ATOM 858 C CA . LYS A 1 103 ? -6.916 -6.763 0.180 1.00 95.12 103 LYS A CA 1
ATOM 859 C C . LYS A 1 103 ? -6.925 -7.372 -1.222 1.00 95.12 103 LYS A C 1
ATOM 861 O O . LYS A 1 103 ? -6.951 -8.593 -1.340 1.00 95.12 103 LYS A O 1
ATOM 866 N N . TYR A 1 104 ? -6.914 -6.541 -2.261 1.00 94.81 104 TYR A N 1
ATOM 867 C CA . TYR A 1 104 ? -6.846 -6.968 -3.657 1.00 94.81 104 TYR A CA 1
ATOM 868 C C . TYR A 1 104 ? -5.573 -7.788 -3.913 1.00 94.81 104 TYR A C 1
ATOM 870 O O . TYR A 1 104 ? -5.648 -8.905 -4.421 1.00 94.81 104 TYR A O 1
ATOM 878 N N . ARG A 1 105 ? -4.416 -7.295 -3.452 1.00 93.88 105 ARG A N 1
ATOM 879 C CA . ARG A 1 105 ? -3.116 -7.967 -3.573 1.00 93.88 105 ARG A CA 1
ATOM 880 C C . ARG A 1 105 ? -3.082 -9.317 -2.862 1.00 93.88 105 ARG A C 1
ATOM 882 O O . ARG A 1 105 ? -2.607 -10.287 -3.441 1.00 93.88 105 ARG A O 1
ATOM 889 N N . ILE A 1 106 ? -3.606 -9.394 -1.637 1.00 92.62 106 ILE A N 1
ATOM 890 C CA . ILE A 1 106 ? -3.638 -10.648 -0.863 1.00 92.62 106 ILE A CA 1
ATOM 891 C C . ILE A 1 106 ? -4.538 -11.698 -1.513 1.00 92.62 106 ILE A C 1
ATOM 893 O O . ILE A 1 106 ? -4.221 -12.881 -1.471 1.00 92.62 106 ILE A O 1
ATOM 897 N N . LYS A 1 107 ? -5.662 -11.281 -2.103 1.00 91.56 107 LYS A N 1
ATOM 898 C CA . LYS A 1 107 ? -6.598 -12.206 -2.751 1.00 91.56 107 LYS A CA 1
ATOM 899 C C . LYS A 1 107 ? -6.088 -12.734 -4.092 1.00 91.56 107 LYS A C 1
ATOM 901 O O . LYS A 1 107 ? -6.430 -13.852 -4.451 1.00 91.56 107 LYS A O 1
ATOM 906 N N . GLY A 1 108 ? -5.339 -11.920 -4.838 1.00 79.88 108 GLY A N 1
ATOM 907 C CA . GLY A 1 108 ? -4.966 -12.214 -6.225 1.00 79.88 108 GLY A CA 1
ATOM 908 C C . GLY A 1 108 ? -3.579 -12.825 -6.439 1.00 79.88 108 GLY A C 1
ATOM 909 O O . GLY A 1 108 ? -3.277 -13.193 -7.569 1.00 79.88 108 GLY A O 1
ATOM 910 N N . ARG A 1 109 ? -2.717 -12.906 -5.414 1.00 84.12 109 ARG A N 1
ATOM 911 C CA . ARG A 1 109 ? -1.337 -13.411 -5.546 1.00 84.12 109 ARG A CA 1
ATOM 912 C C . ARG A 1 109 ? -1.038 -14.586 -4.621 1.00 84.12 109 ARG A C 1
ATOM 914 O O . ARG A 1 109 ? -1.615 -14.715 -3.544 1.00 84.12 109 ARG A O 1
ATOM 921 N N . ASP A 1 110 ? -0.038 -15.373 -5.008 1.00 88.25 110 ASP A N 1
ATOM 922 C CA . ASP A 1 110 ? 0.509 -16.436 -4.171 1.00 88.25 110 ASP A CA 1
ATOM 923 C C . ASP A 1 110 ? 1.111 -15.899 -2.869 1.00 88.25 110 ASP A C 1
ATOM 925 O O . ASP A 1 110 ? 1.684 -14.805 -2.799 1.00 88.25 110 ASP A O 1
ATOM 929 N N . LYS A 1 111 ? 1.028 -16.723 -1.819 1.00 89.31 111 LYS A N 1
ATOM 930 C CA . LYS A 1 111 ? 1.471 -16.377 -0.458 1.00 89.31 111 LYS A CA 1
ATOM 931 C C . LYS A 1 111 ? 2.944 -15.955 -0.407 1.00 89.31 111 LYS A C 1
ATOM 933 O O . LYS A 1 111 ? 3.298 -15.061 0.361 1.00 89.31 111 LYS A O 1
ATOM 938 N N . SER A 1 112 ? 3.793 -16.568 -1.233 1.00 90.38 112 SER A N 1
ATOM 939 C CA . SER A 1 112 ? 5.219 -16.237 -1.340 1.00 90.38 112 SER A CA 1
ATOM 940 C C . SER A 1 112 ? 5.436 -14.819 -1.878 1.00 90.38 112 SER A C 1
ATOM 942 O O . SER A 1 112 ? 6.198 -14.049 -1.289 1.00 90.38 112 SER A O 1
ATOM 944 N N . CYS A 1 113 ? 4.721 -14.435 -2.941 1.00 88.69 113 CYS A N 1
ATOM 945 C CA . CYS A 1 113 ? 4.758 -13.082 -3.493 1.00 88.69 113 CYS A CA 1
ATOM 946 C C . CYS A 1 113 ? 4.286 -12.053 -2.463 1.00 88.69 113 CYS A C 1
ATOM 948 O O . CYS A 1 113 ? 4.975 -11.062 -2.228 1.00 88.69 113 CYS A O 1
ATOM 950 N N . VAL A 1 114 ? 3.164 -12.321 -1.786 1.00 91.50 114 VAL A N 1
ATOM 951 C CA . VAL A 1 114 ? 2.629 -11.431 -0.743 1.00 91.50 114 VAL A CA 1
ATOM 952 C C . VAL A 1 114 ? 3.645 -11.222 0.384 1.00 91.50 114 VAL A C 1
ATOM 954 O O . VAL A 1 114 ? 3.842 -10.087 0.826 1.00 91.50 114 VAL A O 1
ATOM 957 N N . ALA A 1 115 ? 4.314 -12.286 0.835 1.00 92.50 115 ALA A N 1
ATOM 958 C CA . ALA A 1 115 ? 5.335 -12.206 1.875 1.00 92.50 115 ALA A CA 1
ATOM 959 C C . ALA A 1 115 ? 6.568 -11.408 1.419 1.00 92.50 115 ALA A C 1
ATOM 961 O O . ALA A 1 115 ? 7.048 -10.550 2.162 1.00 92.50 115 ALA A O 1
ATOM 962 N N . SER A 1 116 ? 7.050 -11.641 0.194 1.00 95.31 116 SER A N 1
ATOM 963 C CA . SER A 1 116 ? 8.189 -10.916 -0.388 1.00 95.31 116 SER A CA 1
ATOM 964 C C . SER A 1 116 ? 7.910 -9.416 -0.518 1.00 95.31 116 SER A C 1
ATOM 966 O O . SER A 1 116 ? 8.690 -8.587 -0.047 1.00 95.31 116 SER A O 1
ATOM 968 N N . ASP A 1 117 ? 6.748 -9.057 -1.059 1.00 94.56 117 ASP A N 1
ATOM 969 C CA . ASP A 1 117 ? 6.309 -7.667 -1.178 1.00 94.56 117 ASP A CA 1
ATOM 970 C C . ASP A 1 117 ? 6.157 -7.003 0.197 1.00 94.56 117 ASP A C 1
ATOM 972 O O . ASP A 1 117 ? 6.565 -5.861 0.409 1.00 94.56 117 ASP A O 1
ATOM 976 N N . THR A 1 118 ?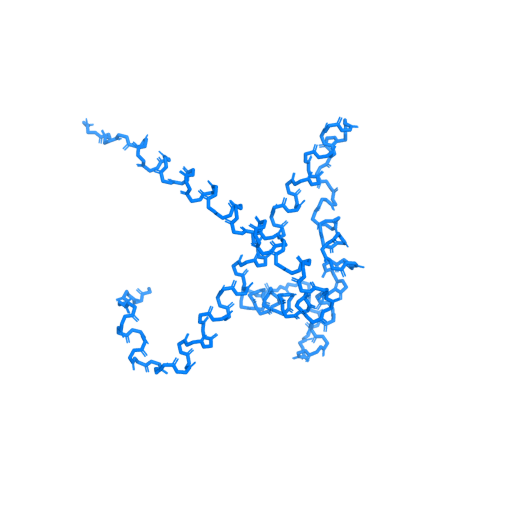 5.603 -7.732 1.168 1.00 95.50 118 THR A N 1
ATOM 977 C CA . THR A 1 118 ? 5.462 -7.231 2.541 1.00 95.50 118 THR A CA 1
ATOM 978 C C . THR A 1 118 ? 6.832 -6.991 3.172 1.00 95.50 118 THR A C 1
ATOM 980 O O . THR A 1 118 ? 7.055 -5.941 3.777 1.00 95.50 118 THR A O 1
ATOM 983 N N . LYS A 1 119 ? 7.788 -7.907 2.972 1.00 97.38 119 LYS A N 1
ATOM 984 C CA . LYS A 1 119 ? 9.180 -7.725 3.397 1.00 97.38 119 LYS A CA 1
ATOM 985 C C . LYS A 1 119 ? 9.788 -6.480 2.751 1.00 97.38 119 LYS A C 1
ATOM 987 O O . LYS A 1 119 ? 10.353 -5.657 3.465 1.00 97.38 119 LYS A O 1
ATOM 992 N N . LYS A 1 120 ? 9.615 -6.296 1.438 1.00 97.25 120 LYS A N 1
ATOM 993 C CA . LYS A 1 120 ? 10.091 -5.111 0.705 1.00 97.25 120 LYS A CA 1
ATOM 994 C C . LYS A 1 120 ? 9.540 -3.812 1.305 1.00 97.25 120 LYS A C 1
ATOM 996 O O . LYS A 1 120 ? 10.311 -2.896 1.597 1.00 97.25 120 LYS A O 1
ATOM 1001 N N . ALA A 1 121 ? 8.230 -3.750 1.547 1.00 97.25 121 ALA A N 1
ATOM 1002 C CA . ALA A 1 121 ? 7.578 -2.591 2.153 1.00 97.25 121 ALA A CA 1
ATOM 1003 C C . ALA A 1 121 ? 8.138 -2.269 3.547 1.00 97.25 121 ALA A C 1
ATOM 1005 O O . ALA A 1 121 ? 8.490 -1.123 3.833 1.00 97.25 121 ALA A O 1
ATOM 1006 N N . LEU A 1 122 ? 8.273 -3.283 4.407 1.00 97.31 122 LEU A N 1
ATOM 1007 C CA . LEU A 1 122 ? 8.806 -3.111 5.758 1.00 97.31 122 LEU A CA 1
ATOM 1008 C C . LEU A 1 122 ? 10.276 -2.685 5.738 1.00 97.31 122 LEU A C 1
ATOM 1010 O O . LEU A 1 122 ? 10.651 -1.766 6.462 1.00 97.31 122 LEU A O 1
ATOM 1014 N N . THR A 1 123 ? 11.109 -3.275 4.876 1.00 97.88 123 THR A N 1
ATOM 1015 C CA . THR A 1 123 ? 12.505 -2.847 4.707 1.00 97.88 123 THR A CA 1
ATOM 1016 C C . THR A 1 123 ? 12.586 -1.374 4.308 1.00 97.88 123 THR A C 1
ATOM 1018 O O . THR A 1 123 ? 13.390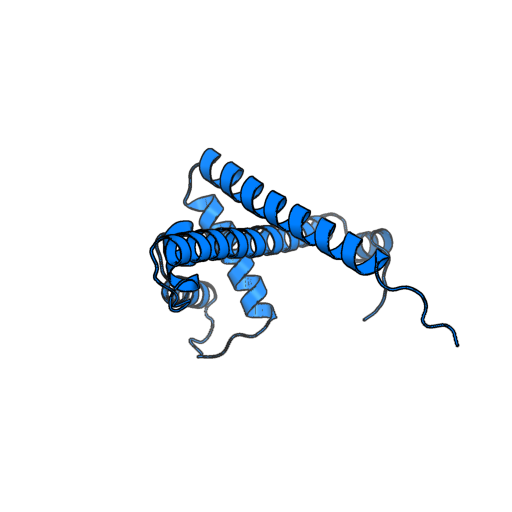 -0.628 4.876 1.00 97.88 123 THR A O 1
ATOM 1021 N N . LYS A 1 124 ? 11.721 -0.921 3.391 1.00 96.94 124 LYS A N 1
ATOM 1022 C CA . LYS A 1 124 ? 11.665 0.487 2.984 1.00 96.94 124 LYS A CA 1
ATOM 1023 C C . LYS A 1 124 ? 11.260 1.407 4.138 1.00 96.94 124 LYS A C 1
ATOM 1025 O O . LYS A 1 124 ? 11.918 2.426 4.358 1.00 96.94 124 LYS A O 1
ATOM 1030 N N . LEU A 1 125 ? 10.225 1.035 4.892 1.00 96.38 125 LEU A N 1
ATOM 1031 C CA . LEU A 1 125 ? 9.799 1.756 6.093 1.00 96.38 125 LEU A CA 1
ATOM 1032 C C . LEU A 1 125 ? 10.943 1.872 7.109 1.00 96.38 125 LEU A C 1
ATOM 1034 O O . LEU A 1 125 ? 11.260 2.975 7.550 1.00 96.38 125 LEU A O 1
ATOM 1038 N N . HIS A 1 126 ? 11.582 0.754 7.460 1.00 95.75 126 HIS A N 1
ATOM 1039 C CA . HIS A 1 126 ? 12.685 0.731 8.423 1.00 95.75 126 HIS A CA 1
ATOM 1040 C C . HIS A 1 126 ? 13.850 1.620 7.980 1.00 95.75 126 HIS A C 1
ATOM 1042 O O . HIS A 1 126 ? 14.402 2.360 8.796 1.00 95.75 126 HIS A O 1
ATOM 1048 N N . GLY A 1 127 ? 14.196 1.599 6.690 1.00 95.62 127 GLY A N 1
ATOM 1049 C CA . GLY A 1 127 ? 15.215 2.483 6.127 1.00 95.62 127 GLY A CA 1
ATOM 1050 C C . GLY A 1 127 ? 14.879 3.963 6.331 1.00 95.62 1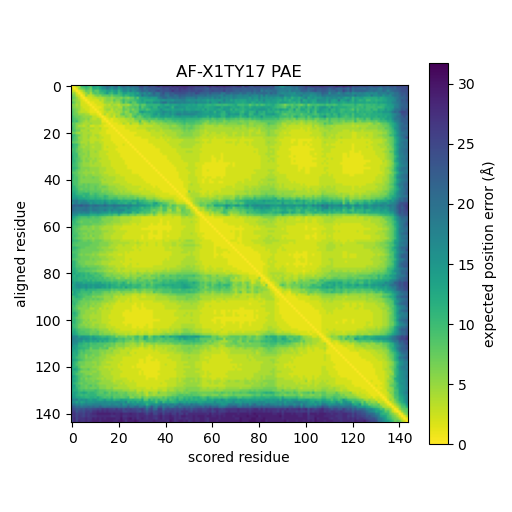27 GLY A C 1
ATOM 1051 O O . GLY A 1 127 ? 15.721 4.726 6.803 1.00 95.62 127 GLY A O 1
ATOM 1052 N N . LEU A 1 128 ? 13.637 4.364 6.049 1.00 94.31 128 LEU A N 1
ATOM 1053 C CA . LEU A 1 128 ? 13.185 5.747 6.229 1.00 94.31 128 LEU A CA 1
ATOM 1054 C C . LEU A 1 128 ? 13.130 6.167 7.700 1.00 94.31 128 LEU A C 1
ATOM 1056 O O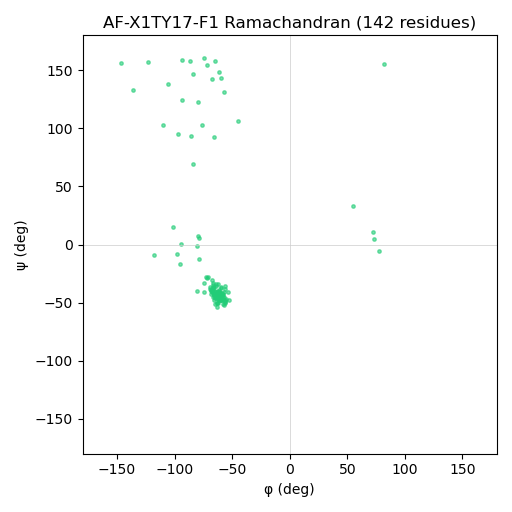 . LEU A 1 128 ? 13.559 7.269 8.030 1.00 94.31 128 LEU A O 1
ATOM 1060 N N . LEU A 1 129 ? 12.665 5.293 8.596 1.00 93.75 129 LEU A N 1
ATOM 1061 C CA . LEU A 1 129 ? 12.666 5.567 10.035 1.00 93.75 129 LEU A CA 1
ATOM 1062 C C . LEU A 1 129 ? 14.089 5.753 10.574 1.00 93.75 129 LEU A C 1
ATOM 1064 O O . LEU A 1 129 ? 14.329 6.670 11.357 1.00 93.75 129 LEU A O 1
ATOM 1068 N N . LYS A 1 130 ? 15.049 4.944 10.108 1.00 94.38 130 LYS A N 1
ATOM 1069 C CA . LYS A 1 130 ? 16.465 5.082 10.477 1.00 94.38 130 LYS A CA 1
ATOM 1070 C C . LYS A 1 130 ? 17.050 6.415 10.004 1.00 94.38 130 LYS A C 1
ATOM 1072 O O . LYS A 1 130 ? 17.793 7.047 10.749 1.00 94.38 130 LYS A O 1
ATOM 1077 N N . LEU A 1 131 ? 16.719 6.851 8.787 1.00 92.81 131 LEU A N 1
ATOM 1078 C CA . LEU A 1 131 ? 17.137 8.160 8.270 1.00 92.81 131 LEU A CA 1
ATOM 1079 C C . LEU A 1 131 ? 16.500 9.310 9.060 1.00 92.81 131 LEU A C 1
ATOM 1081 O O . LEU A 1 131 ? 17.196 10.252 9.428 1.00 92.81 131 LEU A O 1
ATOM 1085 N N . LYS A 1 132 ? 15.207 9.200 9.384 1.00 90.44 132 LYS A N 1
ATOM 1086 C CA . LYS A 1 132 ? 14.494 10.191 10.198 1.00 90.44 132 LYS A CA 1
ATOM 1087 C C . LYS A 1 132 ? 15.115 10.334 11.591 1.00 90.44 132 LYS A C 1
ATOM 1089 O O . LYS A 1 132 ? 15.341 11.453 12.032 1.00 90.44 132 LYS A O 1
ATOM 1094 N N . ALA A 1 133 ? 15.434 9.222 12.254 1.00 89.75 133 ALA A N 1
ATOM 1095 C CA . ALA A 1 133 ? 16.093 9.239 13.560 1.00 89.75 133 ALA A CA 1
ATOM 1096 C C . ALA A 1 133 ? 17.466 9.929 13.498 1.00 89.75 133 ALA A C 1
ATOM 1098 O O . ALA A 1 133 ? 17.761 10.786 14.321 1.00 89.75 133 ALA A O 1
ATOM 1099 N N . LYS A 1 134 ? 18.276 9.628 12.474 1.00 85.81 134 LYS A N 1
ATOM 1100 C CA . LYS A 1 134 ? 19.571 10.297 12.261 1.00 85.81 134 LYS A CA 1
ATOM 1101 C C . LYS A 1 134 ? 19.434 11.806 12.041 1.00 85.81 134 LYS A C 1
ATOM 1103 O O . LYS A 1 134 ? 20.231 12.559 12.583 1.00 85.81 134 LYS A O 1
ATOM 1108 N N . SER A 1 135 ? 18.429 12.238 11.278 1.00 80.50 135 SER A N 1
ATOM 1109 C CA . SER A 1 135 ? 18.171 13.662 11.031 1.00 80.50 135 SER A CA 1
ATOM 1110 C C . SER A 1 135 ? 17.788 14.422 12.302 1.00 80.50 135 SER A C 1
ATOM 1112 O O . SER A 1 135 ? 18.175 15.574 12.437 1.00 80.50 135 SER A O 1
ATOM 1114 N N . LEU A 1 136 ? 17.054 13.793 13.226 1.00 74.06 136 LEU A N 1
ATOM 1115 C CA . LEU A 1 136 ? 16.660 14.408 14.501 1.00 74.06 136 LEU A CA 1
ATOM 1116 C C . LEU A 1 136 ? 17.842 14.583 15.466 1.00 74.06 136 LEU A C 1
ATOM 1118 O O . LEU A 1 136 ? 17.839 15.507 16.268 1.00 74.06 136 LEU A O 1
ATOM 1122 N N . HIS A 1 137 ? 18.865 13.731 15.372 1.00 63.91 137 HIS A N 1
ATOM 1123 C CA . HIS A 1 137 ? 20.094 13.873 16.158 1.00 63.91 137 HIS A CA 1
ATOM 1124 C C . HIS A 1 137 ? 21.062 14.939 15.609 1.00 63.91 137 HIS A C 1
ATOM 1126 O O . HIS A 1 137 ? 22.007 15.294 16.304 1.00 63.91 137 HIS A O 1
ATOM 1132 N N . PHE A 1 138 ? 20.849 15.449 14.388 1.00 58.53 138 PHE A N 1
ATOM 1133 C CA . PHE A 1 138 ? 21.717 16.442 13.735 1.00 58.53 138 PHE A CA 1
ATOM 1134 C C . PHE A 1 138 ? 21.154 17.875 13.794 1.00 58.53 138 PHE A C 1
ATOM 1136 O O . PHE A 1 138 ? 21.615 18.741 13.063 1.00 58.53 138 PHE A O 1
ATOM 1143 N N . SER A 1 139 ? 20.164 18.153 14.645 1.00 51.91 139 SER A N 1
ATOM 1144 C CA . SER A 1 139 ? 19.785 19.527 14.996 1.00 51.91 139 SER A CA 1
ATOM 1145 C C . SER A 1 139 ? 20.467 19.884 16.321 1.00 51.91 139 SER A C 1
ATOM 1147 O O . SER A 1 139 ? 19.936 19.517 17.371 1.00 51.91 139 SER A O 1
ATOM 1149 N N . PRO A 1 140 ? 21.651 20.533 16.321 1.00 53.41 140 PRO A N 1
ATOM 1150 C CA . PRO A 1 140 ? 22.187 21.105 17.541 1.00 53.41 140 PRO A CA 1
ATOM 1151 C C . PRO A 1 140 ? 21.282 22.266 17.946 1.00 53.41 140 PRO A C 1
ATOM 1153 O O . PRO A 1 140 ? 20.785 23.010 17.102 1.00 53.41 140 PRO A O 1
ATOM 1156 N N . SER A 1 141 ? 21.078 22.398 19.247 1.00 55.06 141 SER A N 1
ATOM 1157 C CA . SER A 1 141 ? 20.566 23.598 19.890 1.00 55.06 141 SER A CA 1
ATOM 1158 C C . SER A 1 141 ? 21.273 24.839 19.339 1.00 55.06 141 SER A C 1
ATOM 1160 O O . SER A 1 141 ? 22.432 25.092 19.675 1.00 55.06 141 SER A O 1
ATOM 1162 N N . GLU A 1 142 ? 20.578 25.618 18.511 1.00 45.03 142 GLU A N 1
ATOM 1163 C CA . GLU A 1 142 ? 20.879 27.038 18.370 1.00 45.03 142 GLU A CA 1
ATOM 1164 C C . GLU A 1 142 ? 20.542 27.688 19.713 1.00 45.03 142 GLU A C 1
ATOM 1166 O O . GLU A 1 142 ? 19.400 28.009 20.030 1.00 45.03 142 GLU A O 1
ATOM 1171 N N . SER A 1 143 ? 21.569 27.769 20.547 1.00 50.56 143 SER A N 1
ATOM 1172 C CA . SER A 1 143 ? 21.640 28.641 21.706 1.00 50.56 143 SER A CA 1
ATOM 1173 C C . SER A 1 143 ? 22.675 29.706 21.382 1.00 50.56 143 SER A C 1
ATOM 1175 O O . SER A 1 143 ? 23.869 29.408 21.419 1.00 50.56 143 SER A O 1
ATOM 1177 N N . GLN A 1 144 ? 22.193 30.899 21.032 1.00 42.50 144 GLN A N 1
ATOM 1178 C CA . GLN A 1 144 ? 22.570 32.198 21.602 1.00 42.50 144 GLN A CA 1
ATOM 1179 C C . GLN A 1 144 ? 21.616 33.276 21.088 1.00 42.50 144 GLN A C 1
ATOM 1181 O O . GLN A 1 144 ? 21.413 33.345 19.858 1.00 42.50 144 GLN A O 1
#

Organism: NCBI:txid412755

Secondary structure (DSSP, 8-state):
-----HHHHHHHH-HHHHHHHHHHHHHHHHHHHHHHHHHHHHHHHHHHTT----TTHHHHHHHHHHSS-HHHHHHHHHHHTT----S---HHHHHHHHHHHHHHHHHHS-HHHHHHHHHHHHHHHHHHHHHHHHHHTT------

pLDDT: mean 88.46, std 11.51, range [42.5, 98.06]